Protein AF-A0A702LET3-F1 (afdb_monomer_lite)

Foldseek 3Di:
DVVVVVVVVVVVVVVVVVVVVVVVVVVVVVVVVPPPPLLPDKDKDWDWDADVVFRKIKTWMWIDRSNQQKIWTWIWIATPVRDTDIDTKIWHWDPWDAPDVVRIDTDTPDMDD

Organism: Salmonella enterica I (NCBI:txid59201)

Sequence (113 aa):
MHFHKRTLLSVATLGMLAVSVVLMVVWVRNSNHSSINTNEFLCTTRTVTTIQPKDIHADGSLVLDFKMKRITLQYEIKTKDNGVKILYRDVYMKNLHRTAPGVYTFEVSQVKV

pLDDT: mean 84.31, std 11.97, range [49.72, 96.69]

Secondary structure (DSSP, 8-state):
-HH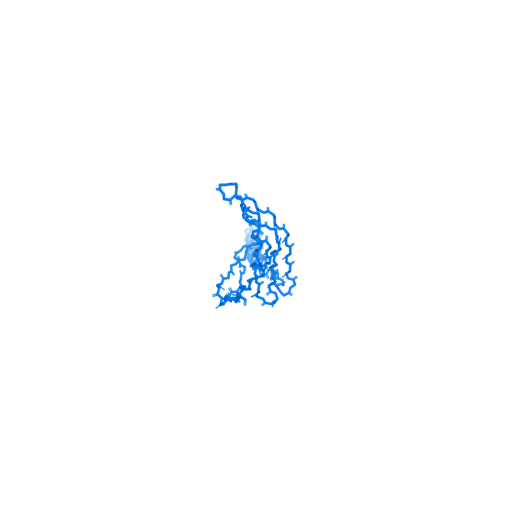HHHHHHHHHHHHHHHHHHHHHHHHHHHHHT----GGG-EEEEEEEEEEGGGTEEEEEEEEEETTTTEEEEEEEEE-TTS-EEEEEEEEEEEEEEEEETTEEEEEEEEEE-

Structure (mmCIF, N/CA/C/O backbone):
data_AF-A0A702LET3-F1
#
_entry.id   AF-A0A702LET3-F1
#
loop_
_atom_site.group_PDB
_atom_site.id
_atom_site.type_symbol
_atom_site.label_atom_id
_atom_site.label_alt_id
_atom_site.label_comp_id
_atom_site.label_asym_id
_atom_site.label_entity_id
_atom_site.label_seq_id
_atom_site.pdbx_PDB_ins_code
_atom_site.Cartn_x
_atom_site.Cartn_y
_atom_site.Cartn_z
_atom_site.occupancy
_atom_site.B_iso_or_equiv
_atom_site.auth_seq_id
_atom_site.auth_comp_id
_atom_site.auth_asym_id
_atom_site.auth_atom_id
_atom_site.pdbx_PDB_model_num
ATOM 1 N N . MET A 1 1 ? 48.184 21.094 -47.552 1.00 49.72 1 MET A N 1
ATOM 2 C CA . MET A 1 1 ? 48.208 20.214 -46.353 1.00 49.72 1 MET A CA 1
ATOM 3 C C . MET A 1 1 ? 47.491 20.765 -45.106 1.00 49.72 1 MET A C 1
ATOM 5 O O . MET A 1 1 ? 47.232 19.979 -44.204 1.00 49.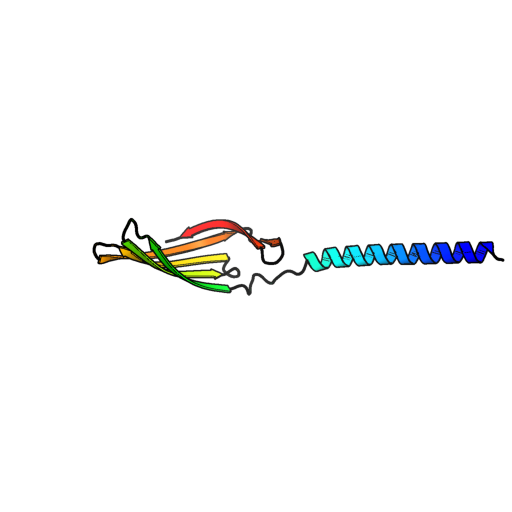72 1 MET A O 1
ATOM 9 N N . HIS A 1 2 ? 47.128 22.056 -45.020 1.00 50.75 2 HIS A N 1
ATOM 10 C CA . HIS A 1 2 ? 46.492 22.629 -43.813 1.00 50.75 2 HIS A CA 1
ATOM 11 C C . HIS A 1 2 ? 44.956 22.469 -43.766 1.00 50.75 2 HIS A C 1
ATOM 13 O O . HIS A 1 2 ? 44.382 22.280 -42.694 1.00 50.75 2 HIS A O 1
ATOM 19 N N . PHE A 1 3 ? 44.295 22.494 -44.930 1.00 56.69 3 PHE A N 1
ATOM 20 C CA . PHE A 1 3 ? 42.844 22.301 -45.051 1.00 56.69 3 PHE A CA 1
ATOM 21 C C . PHE A 1 3 ? 42.420 20.865 -44.739 1.00 56.69 3 PHE A C 1
ATOM 23 O O . PHE A 1 3 ? 41.522 20.661 -43.936 1.00 56.69 3 PHE A O 1
ATOM 30 N N . HIS A 1 4 ? 43.139 19.873 -45.269 1.00 59.31 4 HIS A N 1
ATOM 31 C CA . HIS A 1 4 ? 42.839 18.456 -45.036 1.00 59.31 4 HIS A CA 1
ATOM 32 C C . HIS A 1 4 ? 42.917 18.069 -43.548 1.00 59.31 4 HIS A C 1
ATOM 34 O O . HIS A 1 4 ? 42.055 17.349 -43.056 1.00 59.31 4 HIS A O 1
ATOM 40 N N . LYS A 1 5 ? 43.886 18.625 -42.799 1.00 59.47 5 LYS A N 1
ATOM 41 C CA . LYS A 1 5 ? 43.980 18.445 -41.340 1.00 59.47 5 LYS A CA 1
ATOM 42 C C . LYS A 1 5 ? 42.796 19.063 -40.585 1.00 59.47 5 LYS A C 1
ATOM 44 O O . LYS A 1 5 ? 42.328 18.461 -39.627 1.00 59.47 5 LYS A O 1
ATOM 49 N N . ARG A 1 6 ? 42.291 20.230 -41.011 1.00 63.84 6 ARG A N 1
ATOM 50 C CA . ARG A 1 6 ? 41.106 20.866 -40.400 1.00 63.84 6 ARG A CA 1
ATOM 51 C C . ARG A 1 6 ? 39.825 20.088 -40.690 1.00 63.84 6 ARG A C 1
ATOM 53 O O . ARG A 1 6 ? 39.025 19.898 -39.783 1.00 63.84 6 ARG A O 1
ATOM 60 N N . THR A 1 7 ? 39.656 19.599 -41.917 1.00 71.50 7 THR A N 1
ATOM 61 C CA . THR A 1 7 ? 38.495 18.783 -42.295 1.00 71.50 7 THR A CA 1
ATOM 62 C C . THR A 1 7 ? 38.487 17.454 -41.541 1.00 71.50 7 THR A C 1
ATOM 64 O O . THR A 1 7 ? 37.457 17.078 -40.994 1.00 71.50 7 THR A O 1
ATOM 67 N N . LEU A 1 8 ? 39.642 16.788 -41.421 1.00 7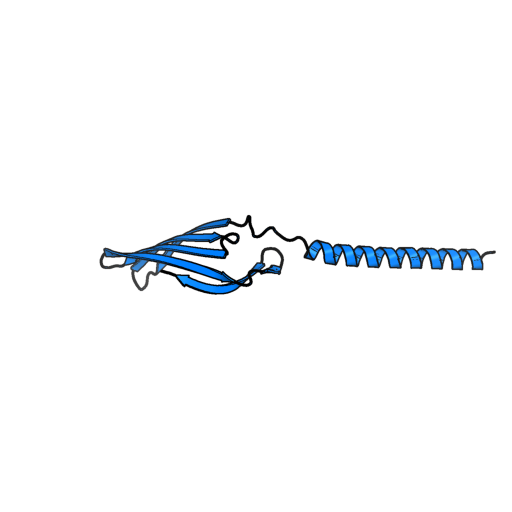4.12 8 LEU A N 1
ATOM 68 C CA . LEU A 1 8 ? 39.770 15.541 -40.661 1.00 74.12 8 LEU A CA 1
ATOM 69 C C . LEU A 1 8 ? 39.448 15.743 -39.171 1.00 74.12 8 LEU A C 1
ATOM 71 O O . LEU A 1 8 ? 38.698 14.964 -38.589 1.00 74.12 8 LEU A O 1
ATOM 75 N N . LEU A 1 9 ? 39.971 16.818 -38.571 1.00 79.31 9 LEU A N 1
ATOM 76 C CA . LEU A 1 9 ? 39.699 17.153 -37.174 1.00 79.31 9 LEU A CA 1
ATOM 77 C C . LEU A 1 9 ? 38.210 17.455 -36.956 1.00 79.31 9 LEU A C 1
ATOM 79 O O . LEU A 1 9 ? 37.634 16.988 -35.983 1.00 79.31 9 LEU A O 1
ATOM 83 N N . SER A 1 10 ? 37.580 18.174 -37.889 1.00 79.94 10 SER A N 1
ATOM 84 C CA . SER A 1 10 ? 36.151 18.497 -37.830 1.00 79.94 10 SER A CA 1
ATOM 85 C C . SER A 1 10 ? 35.256 17.261 -37.944 1.00 79.94 10 SER A C 1
ATOM 87 O O . SER A 1 10 ? 34.225 17.186 -37.284 1.00 79.94 10 SER A O 1
ATOM 89 N N . VAL A 1 11 ? 35.624 16.288 -38.781 1.00 83.25 11 VAL A N 1
ATOM 90 C CA . VAL A 1 11 ? 34.872 15.031 -38.911 1.00 83.25 11 VAL A CA 1
ATOM 91 C C . VAL A 1 11 ? 35.035 14.179 -37.652 1.00 83.25 11 VAL A C 1
ATOM 93 O O . VAL A 1 11 ? 34.056 13.628 -37.154 1.00 83.25 11 VAL A O 1
ATOM 96 N N . ALA A 1 12 ? 36.244 14.122 -37.088 1.00 82.19 12 ALA A N 1
ATOM 97 C CA . ALA A 1 12 ? 36.500 13.401 -35.845 1.00 82.19 12 ALA A CA 1
ATOM 98 C C . ALA A 1 12 ? 35.729 14.000 -34.653 1.00 82.19 12 ALA A C 1
ATOM 100 O O . ALA A 1 12 ? 35.150 13.257 -33.860 1.00 82.19 12 ALA A O 1
ATOM 101 N N . THR A 1 13 ? 35.666 15.331 -34.537 1.00 84.62 13 THR A N 1
ATOM 102 C CA . THR A 1 13 ? 34.912 15.995 -33.461 1.00 84.62 13 THR A CA 1
ATOM 103 C C . THR A 1 13 ? 33.405 15.799 -33.606 1.00 84.62 13 THR A C 1
ATOM 105 O O . THR A 1 13 ? 32.738 15.519 -32.611 1.00 84.62 13 THR A O 1
ATOM 108 N N . LEU A 1 14 ? 32.868 15.865 -34.830 1.00 86.81 14 LEU A N 1
ATOM 109 C CA . LEU A 1 14 ? 31.462 15.551 -35.109 1.00 86.81 14 LEU A CA 1
ATOM 110 C C . LEU A 1 14 ? 31.123 14.095 -34.764 1.00 86.81 14 LEU A C 1
ATOM 112 O O . LEU A 1 14 ? 30.084 13.836 -34.159 1.00 86.81 14 LEU A O 1
ATOM 116 N N . GLY A 1 15 ? 32.020 13.157 -35.081 1.00 89.31 15 GLY A N 1
ATOM 117 C CA . GLY A 1 15 ? 31.872 11.751 -34.708 1.00 89.31 15 GLY A CA 1
ATOM 118 C C . GLY A 1 15 ? 31.813 11.549 -33.192 1.00 89.31 15 GLY A C 1
ATOM 119 O O . GLY A 1 15 ? 30.909 10.880 -32.694 1.00 89.31 15 GLY A O 1
ATOM 120 N N . MET A 1 16 ? 32.722 12.178 -32.440 1.00 89.88 16 MET A N 1
ATOM 121 C CA . MET A 1 16 ? 32.718 12.089 -30.974 1.00 89.88 16 MET A CA 1
ATOM 122 C C . MET A 1 16 ? 31.467 12.715 -30.345 1.00 89.88 16 MET A C 1
ATOM 124 O O . MET A 1 16 ? 30.904 12.141 -29.413 1.00 89.88 16 MET A O 1
ATOM 128 N N . LEU A 1 17 ? 30.993 13.847 -30.875 1.00 89.56 17 LEU A N 1
ATOM 129 C CA . LEU A 1 17 ? 29.745 14.473 -30.428 1.00 89.56 17 LEU A CA 1
ATOM 130 C C . LEU A 1 17 ? 28.537 13.562 -30.667 1.00 89.56 17 LEU A C 1
ATOM 132 O O . LEU A 1 17 ? 27.719 13.388 -29.767 1.00 89.56 17 LEU A O 1
ATOM 136 N N . ALA A 1 18 ? 28.446 12.931 -31.839 1.00 90.00 18 ALA A N 1
ATOM 137 C CA . ALA A 1 18 ? 27.356 12.008 -32.141 1.00 90.00 18 ALA A CA 1
ATOM 138 C C . ALA A 1 18 ? 27.337 10.811 -31.174 1.00 90.00 18 ALA A C 1
ATOM 140 O O . ALA A 1 18 ? 26.288 10.477 -30.622 1.00 90.00 18 ALA A O 1
ATOM 141 N N . VAL A 1 19 ? 28.498 10.207 -30.902 1.00 91.06 19 VAL A N 1
ATOM 142 C CA . VAL A 1 19 ? 28.618 9.090 -29.948 1.00 91.06 19 VAL A CA 1
ATOM 143 C C . VAL A 1 19 ? 28.255 9.528 -28.526 1.00 91.06 19 VAL A C 1
ATOM 145 O O . VAL A 1 19 ? 27.525 8.821 -27.835 1.00 91.06 19 VAL A O 1
ATOM 148 N N . SER A 1 20 ? 28.702 10.712 -28.102 1.00 89.75 20 SER A N 1
ATOM 149 C CA . SER A 1 20 ? 28.356 11.304 -26.804 1.00 89.75 20 SER A CA 1
ATOM 150 C C . SER A 1 20 ? 26.843 11.463 -26.625 1.00 89.75 20 SER A C 1
ATOM 152 O O . SER A 1 20 ? 26.307 11.060 -25.591 1.00 89.75 20 SER A O 1
ATOM 154 N N . VAL A 1 21 ? 26.145 11.992 -27.633 1.00 90.38 21 VAL A N 1
ATOM 155 C CA . VAL A 1 21 ? 24.687 12.175 -27.587 1.00 90.38 21 VAL A CA 1
ATOM 156 C C . VAL A 1 21 ? 23.973 10.828 -27.502 1.00 90.38 21 VAL A C 1
ATOM 158 O O . VAL A 1 21 ? 23.071 10.666 -26.681 1.00 90.38 21 VAL A O 1
ATOM 161 N N . VAL A 1 22 ? 24.397 9.836 -28.290 1.00 89.81 22 VAL A N 1
ATOM 162 C CA . VAL A 1 22 ? 23.816 8.484 -28.244 1.00 89.81 22 VAL A CA 1
ATOM 163 C C . VAL A 1 22 ? 24.003 7.854 -26.864 1.00 89.81 22 VAL A C 1
ATOM 165 O O . VAL A 1 22 ? 23.040 7.340 -26.296 1.00 89.81 22 VAL A O 1
ATOM 168 N N . LEU A 1 23 ? 25.204 7.942 -26.285 1.00 88.25 23 LEU A N 1
ATOM 169 C CA . LEU A 1 23 ? 25.476 7.437 -24.938 1.00 88.25 23 LEU A CA 1
ATOM 170 C C . LEU A 1 23 ? 24.624 8.146 -23.880 1.00 88.25 23 LEU A C 1
ATOM 172 O O . LEU A 1 23 ? 24.086 7.483 -22.995 1.00 88.25 23 LEU A O 1
ATOM 176 N N . MET A 1 24 ? 24.436 9.464 -23.996 1.00 87.75 24 MET A N 1
ATOM 177 C CA . MET A 1 24 ? 23.578 10.221 -23.085 1.00 87.75 24 MET A CA 1
ATOM 178 C C . MET A 1 24 ? 22.115 9.763 -23.181 1.00 87.75 24 MET A C 1
ATOM 180 O O . MET A 1 24 ? 21.477 9.528 -22.156 1.00 87.75 24 MET A O 1
ATOM 184 N N . VAL A 1 25 ? 21.589 9.564 -24.394 1.00 83.75 25 VAL A N 1
ATOM 185 C CA . VAL A 1 25 ? 20.216 9.074 -24.614 1.00 83.75 25 VAL A CA 1
ATOM 186 C C . VAL A 1 25 ? 20.034 7.660 -24.062 1.00 83.75 25 VAL A C 1
ATOM 188 O O . VAL A 1 25 ? 19.031 7.387 -23.400 1.00 83.75 25 VAL A O 1
ATOM 191 N N . VAL A 1 26 ? 20.995 6.762 -24.298 1.00 83.25 26 VAL A N 1
ATOM 192 C CA . VAL A 1 26 ? 20.970 5.396 -23.752 1.00 83.25 26 VAL A CA 1
ATOM 193 C C . VAL A 1 26 ? 21.001 5.431 -22.227 1.00 83.25 26 VAL A C 1
ATOM 195 O O . VAL A 1 26 ? 20.207 4.743 -21.589 1.00 83.25 26 VAL A O 1
ATOM 198 N N . TRP A 1 27 ? 21.851 6.269 -21.635 1.00 80.00 27 TRP A N 1
ATOM 199 C CA . TRP A 1 27 ? 21.949 6.400 -20.185 1.00 80.00 27 TRP A CA 1
ATOM 200 C C . TRP A 1 27 ? 20.664 6.959 -19.560 1.00 80.00 27 TRP A C 1
ATOM 202 O O . TRP A 1 27 ? 20.174 6.395 -18.585 1.00 80.00 27 TRP A O 1
ATOM 212 N N . VAL A 1 28 ? 20.058 7.993 -20.157 1.00 77.31 28 VAL A N 1
ATOM 213 C CA . VAL A 1 28 ? 18.768 8.561 -19.717 1.00 77.31 28 VAL A CA 1
ATOM 214 C C . VAL A 1 28 ? 17.627 7.549 -19.851 1.00 77.31 28 VAL A C 1
ATOM 216 O O . VAL A 1 28 ? 16.748 7.482 -18.992 1.00 77.31 28 VAL A O 1
ATOM 219 N N . ARG A 1 29 ? 17.613 6.733 -20.909 1.00 69.81 29 ARG A N 1
ATOM 220 C CA . ARG A 1 29 ? 16.617 5.659 -21.045 1.00 69.81 29 ARG A CA 1
ATOM 221 C C . ARG A 1 29 ? 16.826 4.563 -20.005 1.00 69.81 29 ARG A C 1
ATOM 223 O O . ARG A 1 29 ? 15.854 4.129 -19.397 1.00 69.81 29 ARG A O 1
ATOM 230 N N . ASN A 1 30 ? 18.070 4.155 -19.771 1.00 65.88 30 ASN A N 1
ATOM 231 C CA . ASN A 1 30 ? 18.390 3.072 -18.848 1.00 65.88 30 ASN A CA 1
ATOM 232 C C . ASN A 1 30 ? 18.177 3.469 -17.377 1.00 65.88 30 ASN A C 1
ATOM 234 O O . ASN A 1 30 ? 17.662 2.675 -16.599 1.00 65.88 30 ASN A O 1
ATOM 238 N N . SER A 1 31 ? 18.486 4.712 -16.992 1.00 61.81 31 SER A N 1
ATOM 239 C CA . SER A 1 31 ? 18.248 5.212 -15.628 1.00 61.81 31 SER A CA 1
ATOM 240 C C . SER A 1 31 ? 16.757 5.297 -15.284 1.00 61.81 31 SER A C 1
ATOM 242 O O . SER A 1 31 ? 16.351 4.977 -14.164 1.00 61.81 31 SER A O 1
ATOM 244 N N . ASN A 1 32 ? 15.916 5.631 -16.266 1.00 57.75 32 ASN A N 1
ATOM 245 C CA . ASN A 1 32 ? 14.459 5.558 -16.137 1.00 57.75 32 ASN A CA 1
ATOM 246 C C . ASN A 1 32 ? 13.932 4.113 -16.082 1.00 57.75 32 ASN A C 1
ATOM 248 O O . ASN A 1 32 ? 12.808 3.888 -15.637 1.00 57.75 32 ASN A O 1
ATOM 252 N N . HIS A 1 33 ? 14.742 3.138 -16.499 1.00 53.53 33 HIS A N 1
ATOM 253 C CA . HIS A 1 33 ? 14.441 1.709 -16.486 1.00 53.53 33 HIS A CA 1
ATOM 254 C C . HIS A 1 33 ? 15.071 0.945 -15.322 1.00 53.53 33 HIS A C 1
ATOM 256 O O . HIS A 1 33 ? 15.019 -0.282 -15.324 1.00 53.53 33 HIS A O 1
ATOM 262 N N . SER A 1 34 ? 15.593 1.628 -14.293 1.00 53.44 34 SER A N 1
ATOM 263 C CA . SER A 1 34 ? 15.844 0.989 -12.997 1.00 53.44 34 SER A CA 1
ATOM 264 C C . SER A 1 34 ? 14.510 0.514 -12.422 1.00 53.44 34 SER A C 1
ATOM 266 O O . SER A 1 34 ? 13.846 1.227 -11.659 1.00 53.44 34 SER A O 1
ATOM 268 N N . SER A 1 35 ? 14.094 -0.676 -12.850 1.00 55.28 35 SER A N 1
ATOM 269 C CA . SER A 1 35 ? 12.949 -1.416 -12.360 1.00 55.28 35 SER A CA 1
ATOM 270 C C . SER A 1 35 ? 13.224 -1.701 -10.894 1.00 55.28 35 SER A C 1
ATOM 272 O O . SER A 1 35 ? 13.982 -2.608 -10.554 1.00 55.28 35 SER A O 1
ATOM 274 N N . ILE A 1 36 ? 12.660 -0.881 -10.010 1.00 57.31 36 ILE A N 1
ATOM 275 C CA . ILE A 1 36 ? 12.609 -1.250 -8.601 1.00 57.31 36 ILE A CA 1
ATOM 276 C C . ILE A 1 36 ? 11.775 -2.523 -8.561 1.00 57.31 36 ILE A C 1
ATOM 278 O O . ILE A 1 36 ? 10.650 -2.534 -9.066 1.00 57.31 36 ILE A O 1
ATOM 282 N N . ASN A 1 37 ? 12.358 -3.595 -8.029 1.00 64.38 37 ASN A N 1
ATOM 283 C CA . ASN A 1 37 ? 11.681 -4.870 -7.885 1.00 64.38 37 ASN A CA 1
ATOM 284 C C . ASN A 1 37 ? 10.512 -4.689 -6.908 1.00 64.38 37 ASN A C 1
ATOM 286 O O . ASN A 1 37 ? 10.674 -4.750 -5.692 1.00 64.38 37 ASN A O 1
ATOM 290 N N . THR A 1 38 ? 9.319 -4.427 -7.436 1.00 65.50 38 THR A N 1
ATOM 291 C CA . THR A 1 38 ? 8.107 -4.247 -6.630 1.00 65.50 38 THR A CA 1
ATOM 292 C C . THR A 1 38 ? 7.734 -5.519 -5.867 1.00 65.50 38 THR A C 1
ATOM 294 O O . THR A 1 38 ? 6.995 -5.430 -4.893 1.00 65.50 38 THR A O 1
ATOM 297 N N . ASN A 1 39 ? 8.286 -6.685 -6.232 1.00 69.81 39 ASN A N 1
ATOM 298 C CA . ASN A 1 39 ? 8.073 -7.944 -5.512 1.00 69.81 39 ASN A CA 1
ATOM 299 C C . ASN A 1 39 ? 8.759 -8.005 -4.138 1.00 69.81 39 ASN A C 1
ATOM 301 O O . ASN A 1 39 ? 8.543 -8.970 -3.406 1.00 69.81 39 ASN A O 1
ATOM 305 N N . GLU A 1 40 ? 9.576 -7.014 -3.785 1.00 74.31 40 GLU A N 1
ATOM 306 C CA . GLU A 1 40 ? 10.259 -6.940 -2.486 1.00 74.31 40 GLU A CA 1
ATOM 307 C C . GLU A 1 40 ? 9.760 -5.775 -1.622 1.00 74.31 40 GLU A C 1
ATOM 309 O O . GLU A 1 40 ? 10.172 -5.634 -0.473 1.00 74.31 40 GLU A O 1
ATOM 314 N N . PHE A 1 41 ? 8.856 -4.937 -2.143 1.00 84.06 41 PHE A N 1
ATOM 315 C CA . PHE A 1 41 ? 8.375 -3.777 -1.402 1.00 84.06 41 PHE A CA 1
ATOM 316 C C . PHE A 1 41 ? 7.276 -4.168 -0.405 1.00 84.06 41 PHE A C 1
ATOM 318 O O . PHE A 1 41 ? 6.147 -4.493 -0.789 1.00 84.06 41 PHE A O 1
ATOM 325 N N . LEU A 1 42 ? 7.624 -4.075 0.879 1.00 89.25 42 LEU A N 1
ATOM 326 C CA . LEU A 1 42 ? 6.726 -4.197 2.021 1.00 89.25 42 LEU A CA 1
ATOM 327 C C . LEU A 1 42 ? 6.921 -2.985 2.936 1.00 89.25 42 LEU A C 1
ATOM 329 O O . LEU A 1 42 ? 8.029 -2.714 3.397 1.00 89.25 42 LEU A O 1
ATOM 333 N N . CYS A 1 43 ? 5.841 -2.268 3.220 1.00 89.12 43 CYS A N 1
ATOM 334 C CA . CYS A 1 43 ? 5.839 -1.153 4.157 1.00 89.12 43 CYS A CA 1
ATOM 335 C C . CYS A 1 43 ? 4.761 -1.384 5.212 1.00 89.12 43 CYS A C 1
ATOM 337 O O . CYS A 1 43 ? 3.596 -1.583 4.884 1.00 89.12 43 CYS A O 1
ATOM 339 N N . THR A 1 44 ? 5.147 -1.342 6.483 1.00 91.44 44 THR A N 1
ATOM 340 C CA . THR A 1 44 ? 4.234 -1.455 7.622 1.00 91.44 44 THR A CA 1
ATOM 341 C C . THR A 1 44 ? 4.346 -0.192 8.456 1.00 91.44 44 THR A C 1
ATOM 343 O O . THR A 1 44 ? 5.447 0.176 8.865 1.00 91.44 44 THR A O 1
ATOM 346 N N . THR A 1 45 ? 3.227 0.458 8.742 1.00 92.00 45 THR A N 1
ATOM 347 C CA . THR A 1 45 ? 3.194 1.620 9.630 1.00 92.00 45 THR A CA 1
ATOM 348 C C . THR A 1 45 ? 2.103 1.456 10.669 1.00 92.00 45 THR A C 1
ATOM 350 O O . THR A 1 45 ? 1.013 0.971 10.367 1.00 92.00 45 THR A O 1
ATOM 353 N N . ARG A 1 46 ? 2.400 1.863 11.902 1.00 93.69 46 ARG A N 1
ATOM 354 C CA . ARG A 1 46 ? 1.402 1.996 12.957 1.00 93.69 46 ARG A CA 1
ATOM 355 C C . ARG A 1 46 ? 0.928 3.438 12.978 1.00 93.69 46 ARG A C 1
ATOM 357 O O . ARG A 1 46 ? 1.738 4.361 12.975 1.00 93.69 46 ARG A O 1
ATOM 364 N N . THR A 1 47 ? -0.376 3.634 13.038 1.00 90.62 47 THR A N 1
ATOM 365 C CA . THR A 1 47 ? -0.980 4.963 13.073 1.00 90.62 47 THR A CA 1
ATOM 366 C C . THR A 1 47 ? -1.971 5.042 14.216 1.00 90.62 47 THR A C 1
ATOM 368 O O . THR A 1 47 ? -2.851 4.190 14.333 1.00 90.62 47 THR A O 1
ATOM 371 N N . VAL A 1 48 ? -1.852 6.105 15.002 1.00 90.62 48 VAL A N 1
ATOM 372 C CA . VAL A 1 48 ? -2.802 6.454 16.054 1.00 90.62 48 VAL A CA 1
ATOM 373 C C . VAL A 1 48 ? -3.439 7.778 15.664 1.00 90.62 48 VAL A C 1
ATOM 375 O O . VAL A 1 48 ? -2.741 8.759 15.421 1.00 90.62 48 VAL A O 1
ATOM 378 N N . THR A 1 49 ? -4.761 7.802 15.542 1.00 87.88 49 THR A N 1
ATOM 379 C CA . THR A 1 49 ? -5.531 8.979 15.132 1.00 87.88 49 THR A CA 1
ATOM 380 C C . THR A 1 49 ? -6.617 9.260 16.154 1.00 87.88 49 THR A C 1
ATOM 382 O O . THR A 1 49 ? -7.389 8.373 16.508 1.00 87.88 49 THR A O 1
ATOM 385 N N . THR A 1 50 ? -6.706 10.514 16.589 1.00 87.06 50 THR A N 1
ATOM 386 C CA . THR A 1 50 ? -7.741 10.979 17.515 1.00 87.06 50 THR A CA 1
ATOM 387 C C . THR A 1 50 ? -8.574 12.058 16.838 1.00 87.06 50 THR A C 1
ATOM 389 O O . THR A 1 50 ? -8.042 13.083 16.419 1.00 87.06 50 THR A O 1
ATOM 392 N N . ILE A 1 51 ? -9.886 11.848 16.751 1.00 86.31 51 ILE A N 1
ATOM 393 C CA . ILE A 1 51 ? -10.848 12.812 16.208 1.00 86.31 51 ILE A CA 1
ATOM 394 C C . ILE A 1 51 ? -11.616 13.415 17.387 1.00 86.31 51 ILE A C 1
ATOM 396 O O . ILE A 1 51 ? -12.636 12.876 17.818 1.00 86.31 51 ILE A O 1
ATOM 400 N N . GLN A 1 52 ? -11.112 14.540 17.906 1.00 80.62 52 GLN A N 1
ATOM 401 C CA . GLN A 1 52 ? -11.637 15.202 19.110 1.00 80.62 52 GLN A CA 1
ATOM 402 C C . GLN A 1 52 ? -13.131 15.564 19.050 1.00 80.62 52 GLN A C 1
ATOM 404 O O . GLN A 1 52 ? -13.820 15.307 20.029 1.00 80.62 52 GLN A O 1
ATOM 409 N N . PRO A 1 53 ? -13.703 16.072 17.935 1.00 81.31 53 PRO A N 1
ATOM 410 C CA . PRO A 1 53 ? -15.126 16.431 17.907 1.00 81.31 53 PRO A CA 1
ATOM 411 C C . PRO A 1 53 ? -16.089 15.262 18.169 1.00 81.31 53 PRO A C 1
ATOM 413 O O . PRO A 1 53 ? -17.271 15.490 18.409 1.00 81.31 53 PRO A O 1
ATOM 416 N N . LYS A 1 54 ? -15.613 14.014 18.065 1.00 80.38 54 LYS A N 1
ATOM 417 C CA . LYS A 1 54 ? -16.413 12.797 18.253 1.00 80.38 54 LYS A CA 1
ATOM 418 C C . LYS A 1 54 ? -15.826 11.836 19.294 1.00 80.38 54 LYS A C 1
ATOM 420 O O . LYS A 1 54 ? -16.341 10.728 19.412 1.00 80.38 54 LYS A O 1
ATOM 425 N N . ASP A 1 55 ? -14.758 12.226 19.997 1.00 83.88 55 ASP A N 1
ATOM 426 C CA . ASP A 1 55 ? -13.998 11.359 20.914 1.00 83.88 55 ASP A CA 1
ATOM 427 C C . ASP A 1 55 ? -13.705 9.970 20.302 1.00 83.88 55 ASP A C 1
ATOM 429 O O . ASP A 1 55 ? -13.904 8.927 20.928 1.00 83.88 55 ASP A O 1
ATOM 433 N N . ILE A 1 56 ? -13.301 9.949 19.024 1.00 86.31 56 ILE A N 1
ATOM 434 C CA . ILE A 1 56 ? -12.945 8.711 18.318 1.00 86.31 56 ILE A CA 1
ATOM 435 C C . ILE A 1 56 ? -11.434 8.544 18.376 1.00 86.31 56 ILE A C 1
ATOM 437 O O . ILE A 1 56 ? -10.701 9.386 17.856 1.00 86.31 56 ILE A O 1
ATOM 441 N N . HIS A 1 57 ? -10.977 7.430 18.936 1.00 90.62 57 HIS A N 1
ATOM 442 C CA . HIS A 1 57 ? -9.577 7.024 18.924 1.00 90.62 57 HIS A CA 1
ATOM 443 C C . HIS A 1 57 ? -9.419 5.790 18.045 1.00 90.62 57 HIS A C 1
ATOM 445 O O . HIS A 1 57 ? -9.998 4.751 18.336 1.00 90.62 57 HIS A O 1
ATOM 451 N N . ALA A 1 58 ? -8.641 5.901 16.976 1.00 90.44 58 ALA A N 1
ATOM 452 C CA . ALA A 1 58 ? -8.297 4.793 16.102 1.00 90.44 58 ALA A CA 1
ATOM 453 C C . ALA A 1 58 ? -6.809 4.471 16.266 1.00 90.44 58 ALA A C 1
ATOM 455 O O . ALA A 1 58 ? -5.965 5.316 15.973 1.00 90.44 58 ALA A O 1
ATOM 456 N N . ASP A 1 59 ? -6.484 3.266 16.720 1.00 93.62 59 ASP A N 1
ATOM 457 C CA . ASP A 1 59 ? -5.114 2.751 16.803 1.00 93.62 59 ASP A CA 1
ATOM 458 C C . ASP A 1 59 ? -5.018 1.506 15.939 1.00 93.62 59 ASP A C 1
ATOM 460 O O . ASP A 1 59 ? -5.834 0.592 16.048 1.00 93.62 59 ASP A O 1
ATOM 464 N N . GLY A 1 60 ? -4.059 1.487 15.030 1.00 93.38 60 GLY A N 1
ATOM 465 C CA . GLY A 1 60 ? -3.993 0.426 14.057 1.00 93.38 60 GLY A CA 1
ATOM 466 C C . GLY A 1 60 ? -2.726 0.414 13.247 1.00 93.38 60 GLY A C 1
ATOM 467 O O . GLY A 1 60 ? -1.812 1.216 13.435 1.00 93.38 60 GLY A O 1
ATOM 468 N N . SER A 1 61 ? -2.688 -0.535 12.329 1.00 93.75 61 SER A N 1
ATOM 469 C CA . SER A 1 61 ? -1.598 -0.735 11.397 1.00 93.75 61 SER A CA 1
ATOM 470 C C . SER A 1 61 ? -2.107 -0.707 9.966 1.00 93.75 61 SER A C 1
ATOM 472 O O . SER A 1 61 ? -3.197 -1.186 9.647 1.00 93.75 61 SER A O 1
ATOM 474 N N . LEU A 1 62 ? -1.271 -0.146 9.108 1.00 93.94 62 LEU A N 1
ATOM 475 C CA . LEU A 1 62 ? -1.446 -0.088 7.674 1.00 93.94 62 LEU A CA 1
ATOM 476 C C . LEU A 1 62 ? -0.248 -0.792 7.036 1.00 93.94 62 LEU A C 1
ATOM 478 O O . LEU A 1 62 ? 0.905 -0.476 7.335 1.00 93.94 62 LEU A O 1
ATOM 482 N N . VAL A 1 63 ? -0.528 -1.779 6.190 1.00 94.94 63 VAL A N 1
ATOM 483 C CA . VAL A 1 63 ? 0.480 -2.602 5.516 1.00 94.94 63 VAL A CA 1
ATOM 484 C C . VAL A 1 63 ? 0.310 -2.450 4.014 1.00 94.94 63 VAL A C 1
ATOM 486 O O . VAL A 1 63 ? -0.742 -2.787 3.484 1.00 94.94 63 VAL A O 1
ATOM 489 N N . LEU A 1 64 ? 1.334 -1.958 3.324 1.00 93.94 64 LEU A N 1
ATOM 490 C CA . LEU A 1 64 ? 1.433 -1.966 1.867 1.00 93.94 64 LEU A CA 1
ATOM 491 C C . LEU A 1 64 ? 2.342 -3.114 1.444 1.00 93.94 64 LEU A C 1
ATOM 493 O O . LEU A 1 64 ? 3.536 -3.095 1.731 1.00 93.94 64 LEU A O 1
ATOM 497 N N . ASP A 1 65 ? 1.782 -4.071 0.715 1.00 93.50 65 ASP A N 1
ATOM 498 C CA . ASP A 1 65 ? 2.488 -5.216 0.153 1.00 93.50 65 ASP A CA 1
ATOM 499 C C . ASP A 1 65 ? 2.326 -5.210 -1.372 1.00 93.50 65 ASP A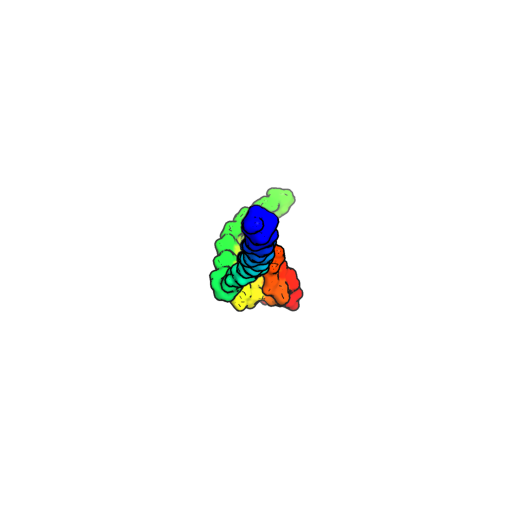 C 1
ATOM 501 O O . ASP A 1 65 ? 1.262 -5.521 -1.918 1.00 93.50 65 ASP A O 1
ATOM 505 N N . PHE A 1 66 ? 3.382 -4.828 -2.089 1.00 92.00 66 PHE A N 1
ATOM 506 C CA . PHE A 1 66 ? 3.345 -4.768 -3.553 1.00 92.00 66 PHE A CA 1
ATOM 507 C C . PHE A 1 66 ? 3.470 -6.145 -4.202 1.00 92.00 66 PHE A C 1
ATOM 509 O O . PHE A 1 66 ? 2.913 -6.349 -5.284 1.00 92.00 66 PHE A O 1
ATOM 516 N N . LYS A 1 67 ? 4.104 -7.108 -3.524 1.00 90.81 67 LYS A N 1
ATOM 517 C CA . LYS A 1 67 ? 4.200 -8.498 -3.979 1.00 90.81 67 LYS A CA 1
ATOM 518 C C . LYS A 1 67 ? 2.819 -9.142 -4.033 1.00 90.81 67 LYS A C 1
ATOM 520 O O . LYS A 1 67 ? 2.448 -9.738 -5.041 1.00 90.81 67 LYS A O 1
ATOM 525 N N . MET A 1 68 ? 2.035 -8.977 -2.970 1.00 92.06 68 MET A N 1
ATOM 526 C CA . MET A 1 68 ? 0.648 -9.444 -2.905 1.00 92.06 68 MET A CA 1
ATOM 527 C C . MET A 1 68 ? -0.342 -8.487 -3.581 1.00 92.06 68 MET A C 1
ATOM 529 O O . MET A 1 68 ? -1.530 -8.802 -3.657 1.00 92.06 68 MET A O 1
ATOM 533 N N . LYS A 1 69 ? 0.129 -7.329 -4.068 1.00 93.56 69 LYS A N 1
ATOM 534 C CA . LYS A 1 69 ? -0.697 -6.243 -4.610 1.00 93.56 69 LYS A CA 1
ATOM 535 C C . LYS A 1 69 ? -1.837 -5.890 -3.652 1.00 93.56 69 LYS A C 1
ATOM 537 O O . LYS A 1 69 ? -2.996 -5.837 -4.054 1.00 93.56 69 LYS A O 1
ATOM 542 N N . ARG A 1 70 ? -1.522 -5.697 -2.372 1.00 95.06 70 ARG A N 1
ATOM 543 C CA . ARG A 1 70 ? -2.507 -5.539 -1.301 1.00 95.06 70 ARG A CA 1
ATOM 544 C C . ARG A 1 70 ? -2.136 -4.424 -0.329 1.00 95.06 70 ARG A C 1
ATOM 546 O O . ARG A 1 70 ? -0.973 -4.258 0.020 1.00 95.06 70 ARG A O 1
ATOM 553 N N . ILE A 1 71 ? -3.146 -3.689 0.122 1.00 95.31 71 ILE A N 1
ATOM 554 C CA . ILE A 1 71 ? -3.076 -2.758 1.246 1.00 95.31 71 ILE A CA 1
ATOM 555 C C . ILE A 1 71 ? -3.986 -3.297 2.347 1.00 95.31 71 ILE A C 1
ATOM 557 O O . ILE A 1 71 ? -5.188 -3.427 2.124 1.00 95.31 71 ILE A O 1
ATOM 561 N N . THR A 1 72 ? -3.431 -3.603 3.513 1.00 95.56 72 THR A N 1
ATOM 562 C CA . THR A 1 72 ? -4.184 -4.081 4.678 1.00 95.56 72 THR A CA 1
ATOM 563 C C . THR A 1 72 ? -4.307 -2.964 5.704 1.00 95.56 72 THR A C 1
ATOM 565 O O . THR A 1 72 ? -3.323 -2.310 6.043 1.00 95.56 72 THR A O 1
ATOM 568 N N . LEU A 1 73 ? -5.520 -2.757 6.202 1.00 94.50 73 LEU A N 1
ATOM 569 C CA . LEU A 1 73 ? -5.872 -1.813 7.256 1.00 94.50 73 LEU A CA 1
ATOM 570 C C . LEU A 1 73 ? -6.426 -2.610 8.433 1.00 94.50 73 LEU A C 1
ATOM 572 O O . LEU A 1 73 ? -7.422 -3.315 8.280 1.00 94.50 73 LEU A O 1
ATOM 576 N N . GLN A 1 74 ? -5.812 -2.478 9.602 1.00 94.69 74 GLN A N 1
ATOM 577 C CA . GLN A 1 74 ? -6.290 -3.095 10.834 1.00 94.69 74 GLN A CA 1
ATOM 578 C C . GLN A 1 74 ? -6.299 -2.051 11.941 1.00 94.69 74 GLN A C 1
ATOM 580 O O . GLN A 1 74 ? -5.236 -1.647 12.396 1.00 94.69 74 GLN A O 1
ATOM 585 N N . TYR A 1 75 ? -7.480 -1.624 12.375 1.00 93.75 75 TYR A N 1
ATOM 586 C CA . TYR A 1 75 ? -7.646 -0.588 13.391 1.00 93.75 75 TYR A CA 1
ATOM 587 C C . TYR A 1 75 ? -8.620 -1.020 14.473 1.00 93.75 75 TYR A C 1
ATOM 589 O O . TYR A 1 75 ? -9.698 -1.536 14.192 1.00 93.75 75 TYR A O 1
ATOM 597 N N . GLU A 1 76 ? -8.267 -0.727 15.712 1.00 93.50 76 GLU A N 1
ATOM 598 C CA . GLU A 1 76 ? -9.183 -0.679 16.835 1.00 93.50 76 GLU A CA 1
ATOM 599 C C . GLU A 1 7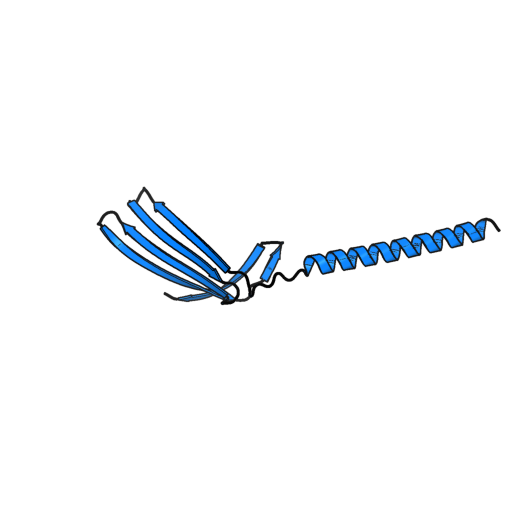6 ? -9.694 0.755 16.977 1.00 93.50 76 GLU A C 1
ATOM 601 O O . GLU A 1 76 ? -8.918 1.695 17.147 1.00 93.50 76 GLU A O 1
ATOM 606 N N . ILE A 1 77 ? -11.008 0.926 16.878 1.00 92.19 77 ILE A N 1
ATOM 607 C CA . ILE A 1 77 ? -11.696 2.208 16.978 1.00 92.19 77 ILE A CA 1
ATOM 608 C C . ILE A 1 77 ? -12.462 2.231 18.296 1.00 92.19 77 ILE A C 1
ATOM 610 O O . ILE A 1 77 ? -13.422 1.481 18.473 1.00 92.19 77 ILE A O 1
ATOM 614 N N . LYS A 1 78 ? -12.059 3.117 19.202 1.00 91.88 78 LYS A N 1
ATOM 615 C CA . LYS A 1 78 ? -12.737 3.404 20.466 1.00 91.88 78 LYS A CA 1
ATOM 616 C C . LYS A 1 78 ? -13.568 4.666 20.317 1.00 91.88 78 LYS A C 1
ATOM 618 O O . LYS A 1 78 ? -13.084 5.667 19.789 1.00 91.88 78 LYS A O 1
ATOM 623 N N . THR A 1 79 ? -14.806 4.618 20.784 1.00 87.94 79 THR A N 1
ATOM 624 C CA . THR A 1 79 ? -15.718 5.767 20.822 1.00 87.94 79 THR A CA 1
ATOM 625 C C . THR A 1 79 ? -16.051 6.148 22.260 1.00 87.94 79 THR A C 1
ATOM 627 O O . THR A 1 79 ? -15.908 5.323 23.161 1.00 87.94 79 THR A O 1
ATOM 630 N N . LYS A 1 80 ? -16.578 7.361 22.454 1.00 81.94 80 LYS A N 1
ATOM 631 C CA . LYS A 1 80 ? -16.999 7.916 23.753 1.00 81.94 80 LYS A CA 1
ATOM 632 C C . LYS A 1 80 ? -17.811 6.960 24.636 1.00 81.94 80 LYS A C 1
ATOM 634 O O . LYS A 1 80 ? -17.583 6.900 25.837 1.00 81.94 80 LYS A O 1
ATOM 639 N N . ASP A 1 81 ? -18.708 6.178 24.039 1.00 82.31 81 ASP A N 1
ATOM 640 C CA . ASP A 1 81 ? -19.602 5.260 24.762 1.00 82.31 81 ASP A CA 1
ATOM 641 C C . ASP A 1 81 ? -18.920 3.936 25.172 1.00 82.31 81 ASP A C 1
ATOM 643 O O . ASP A 1 81 ? -19.582 2.912 25.322 1.00 82.31 81 ASP A O 1
ATOM 647 N N . ASN A 1 82 ? -17.583 3.908 25.269 1.00 74.19 82 ASN A N 1
ATOM 648 C CA . ASN A 1 82 ? -16.753 2.702 25.420 1.00 74.19 82 ASN A CA 1
ATOM 649 C C . ASN A 1 82 ? -16.970 1.631 24.331 1.00 74.19 82 ASN A C 1
ATOM 651 O O . ASN A 1 82 ? -16.536 0.487 24.470 1.00 74.19 82 ASN A O 1
ATOM 655 N N . GLY A 1 83 ? -17.609 1.998 23.218 1.00 82.69 83 GLY A N 1
ATOM 656 C CA . GLY A 1 83 ? -17.753 1.135 22.054 1.00 82.69 83 GLY A CA 1
ATOM 657 C C . GLY A 1 83 ? -16.393 0.868 21.413 1.00 82.69 83 GLY A C 1
ATOM 658 O O . GLY A 1 83 ? -15.738 1.797 20.941 1.00 82.69 83 GLY A O 1
ATOM 659 N N . VAL A 1 84 ? -15.986 -0.401 21.376 1.00 87.12 84 VAL A N 1
ATOM 660 C CA . VAL A 1 84 ? -14.811 -0.859 20.626 1.00 87.12 84 VAL A CA 1
ATOM 661 C C . VAL A 1 84 ? -15.286 -1.492 19.325 1.00 87.12 84 VAL A C 1
ATOM 663 O O . VAL A 1 84 ? -16.100 -2.415 19.329 1.00 87.12 84 VAL A O 1
ATOM 666 N N . LYS A 1 85 ? -14.782 -0.995 18.196 1.00 90.62 85 LYS A N 1
ATOM 667 C CA . LYS A 1 85 ? -15.014 -1.566 16.867 1.00 90.62 85 LYS A CA 1
ATOM 668 C C . LYS A 1 85 ? -13.684 -1.910 16.228 1.00 90.62 85 LYS A C 1
ATOM 670 O O . LYS A 1 85 ? -12.787 -1.077 16.193 1.00 90.62 85 LYS A O 1
ATOM 675 N N . ILE A 1 86 ? -13.580 -3.111 15.674 1.00 90.88 86 ILE A N 1
ATOM 676 C CA . ILE A 1 86 ? -12.421 -3.501 14.875 1.00 90.88 86 ILE A CA 1
ATOM 677 C C . ILE A 1 86 ? -12.742 -3.238 13.408 1.00 90.88 86 ILE A C 1
ATOM 679 O O . ILE A 1 86 ? -13.723 -3.750 12.872 1.00 90.88 86 ILE A O 1
ATOM 683 N N . LEU A 1 87 ? -11.918 -2.421 12.765 1.00 90.56 87 LEU A N 1
ATOM 684 C CA . LEU A 1 87 ? -11.906 -2.244 11.326 1.00 90.56 87 LEU A CA 1
ATOM 685 C C . LEU A 1 87 ? -10.793 -3.121 10.762 1.00 90.56 87 LEU A C 1
ATOM 687 O O . LEU A 1 87 ? -9.616 -2.849 10.985 1.00 90.56 87 LEU A O 1
ATOM 691 N N . TYR A 1 88 ? -11.177 -4.135 9.999 1.00 93.81 88 TYR A N 1
ATOM 692 C CA . TYR A 1 88 ? -10.269 -4.863 9.127 1.00 93.81 88 TYR A CA 1
ATOM 693 C C . TYR A 1 88 ? -10.681 -4.617 7.679 1.00 93.81 88 TYR A C 1
ATOM 695 O O . TYR A 1 88 ? -11.873 -4.624 7.352 1.00 93.81 88 TYR A O 1
ATOM 703 N N . ARG A 1 89 ? -9.712 -4.306 6.819 1.00 95.06 89 ARG A N 1
ATOM 704 C CA . ARG A 1 89 ? -9.973 -4.090 5.398 1.00 95.06 89 ARG A CA 1
ATOM 705 C C . ARG A 1 89 ? -8.750 -4.390 4.556 1.00 95.06 89 ARG A C 1
ATOM 707 O O . ARG A 1 89 ? -7.684 -3.830 4.790 1.00 95.06 89 ARG A O 1
ATOM 714 N N . ASP A 1 90 ? -8.959 -5.184 3.517 1.00 96.12 90 ASP A N 1
ATOM 715 C CA . ASP A 1 90 ? -7.964 -5.466 2.492 1.00 96.12 90 ASP A CA 1
ATOM 716 C C . ASP A 1 90 ? -8.367 -4.786 1.180 1.00 96.12 90 ASP A C 1
ATOM 718 O O . ASP A 1 90 ? -9.466 -4.987 0.662 1.00 96.12 90 ASP A O 1
ATOM 722 N N . VAL A 1 91 ? -7.468 -3.986 0.614 1.00 96.62 91 VAL A N 1
ATOM 723 C CA . VAL A 1 91 ? -7.620 -3.349 -0.698 1.00 96.62 91 VAL A CA 1
ATOM 724 C C . VAL A 1 91 ? -6.623 -3.978 -1.659 1.00 96.62 91 VAL A C 1
ATOM 726 O O . VAL A 1 91 ? -5.416 -3.885 -1.463 1.00 96.62 91 VAL A O 1
ATOM 729 N N . TYR A 1 92 ? -7.119 -4.610 -2.714 1.00 96.69 92 TYR A N 1
ATOM 730 C CA . TYR A 1 92 ? -6.294 -5.226 -3.745 1.00 96.69 92 TYR A CA 1
ATOM 731 C C . TYR A 1 92 ? -6.035 -4.250 -4.887 1.00 96.69 92 TYR A C 1
ATOM 733 O O . TYR A 1 92 ? -6.937 -3.548 -5.346 1.00 96.69 92 TYR A O 1
ATOM 741 N N . MET A 1 93 ? -4.804 -4.254 -5.375 1.00 95.56 93 MET A N 1
ATOM 742 C CA . MET A 1 93 ? -4.285 -3.385 -6.419 1.00 95.56 93 MET A CA 1
ATOM 743 C C . MET A 1 93 ? -4.210 -4.140 -7.750 1.00 95.56 93 MET A C 1
ATOM 745 O O . MET A 1 93 ? -3.836 -5.313 -7.811 1.00 95.56 93 MET A O 1
ATOM 749 N N . LYS A 1 94 ? -4.512 -3.449 -8.845 1.00 94.25 94 LYS A N 1
ATOM 750 C CA . LYS A 1 94 ? -4.206 -3.872 -10.218 1.00 94.25 94 LYS A CA 1
ATOM 751 C C . LYS A 1 94 ? -3.459 -2.750 -10.931 1.00 94.25 94 LYS A C 1
ATOM 753 O O . LYS A 1 94 ? -3.467 -1.610 -10.476 1.00 94.25 94 LYS A O 1
ATOM 758 N N . ASN A 1 95 ? -2.785 -3.088 -12.028 1.00 92.38 95 ASN A N 1
ATOM 759 C CA . ASN A 1 95 ? -2.017 -2.130 -12.829 1.00 92.38 95 ASN A CA 1
ATOM 760 C C . ASN A 1 95 ? -1.022 -1.298 -11.995 1.00 92.38 95 ASN A C 1
ATOM 762 O O . ASN A 1 95 ? -0.835 -0.115 -12.256 1.00 92.38 95 ASN A O 1
ATOM 766 N N . LEU A 1 96 ? -0.392 -1.903 -10.979 1.00 90.00 96 LEU A N 1
ATOM 767 C CA . LEU A 1 96 ? 0.629 -1.241 -10.165 1.00 90.00 96 LEU A CA 1
ATOM 768 C C . LEU A 1 96 ? 1.855 -0.927 -11.030 1.00 90.00 96 LEU A C 1
ATOM 770 O O . LEU A 1 96 ? 2.507 -1.842 -11.534 1.00 90.00 96 LEU A O 1
ATOM 774 N N . HIS A 1 97 ? 2.177 0.354 -11.173 1.00 87.00 97 HIS A N 1
ATOM 775 C CA . HIS A 1 97 ? 3.340 0.812 -11.921 1.00 87.00 97 HIS A CA 1
ATOM 776 C C . HIS A 1 97 ? 3.950 2.067 -11.300 1.00 87.00 97 HIS A C 1
ATOM 778 O O . HIS A 1 97 ? 3.325 2.788 -10.523 1.00 87.00 97 HIS A O 1
ATOM 784 N N . ARG A 1 98 ? 5.216 2.312 -11.631 1.00 84.75 98 ARG A N 1
ATOM 785 C CA . ARG A 1 98 ? 5.978 3.460 -11.145 1.00 84.75 98 ARG A CA 1
ATOM 786 C C . ARG A 1 98 ? 5.886 4.602 -12.154 1.00 84.75 98 ARG A C 1
ATOM 788 O O . ARG A 1 98 ? 6.150 4.386 -13.332 1.00 84.75 98 ARG A O 1
ATOM 795 N N . THR A 1 99 ? 5.558 5.806 -11.692 1.00 85.44 99 THR A N 1
ATOM 796 C CA . THR A 1 99 ? 5.494 7.017 -12.535 1.00 85.44 99 THR A CA 1
ATOM 797 C C . THR A 1 99 ? 6.720 7.913 -12.359 1.00 85.44 99 THR A C 1
ATOM 799 O O . THR A 1 99 ? 7.148 8.559 -13.309 1.00 85.44 99 THR A O 1
ATOM 802 N N . ALA A 1 100 ? 7.326 7.915 -11.169 1.00 79.75 100 ALA A N 1
ATOM 803 C CA . ALA A 1 100 ? 8.563 8.629 -10.846 1.00 79.75 100 ALA A CA 1
ATOM 804 C C . ALA A 1 100 ? 9.353 7.859 -9.765 1.00 79.75 100 ALA A C 1
ATOM 806 O O . ALA A 1 100 ? 8.825 6.909 -9.183 1.00 79.75 100 ALA A O 1
ATOM 807 N N . PRO A 1 101 ? 10.634 8.174 -9.491 1.00 79.19 101 PRO A N 1
ATOM 808 C CA . PRO A 1 101 ? 11.372 7.561 -8.382 1.00 79.19 101 PRO A CA 1
ATOM 809 C C . PRO A 1 101 ? 10.596 7.648 -7.057 1.00 79.19 101 PRO A C 1
ATOM 811 O O . PRO A 1 101 ? 10.240 8.735 -6.620 1.00 79.19 101 PRO A O 1
ATOM 814 N N . GLY A 1 102 ? 10.289 6.497 -6.449 1.00 77.31 102 GLY A N 1
ATOM 815 C CA . GLY A 1 102 ? 9.515 6.418 -5.201 1.00 77.31 102 GLY A CA 1
ATOM 816 C C . GLY A 1 102 ? 8.008 6.687 -5.328 1.00 77.31 102 GLY A C 1
ATOM 817 O O . GLY A 1 102 ? 7.298 6.551 -4.337 1.00 77.31 102 GLY A O 1
ATOM 818 N N . VAL A 1 103 ? 7.501 7.017 -6.521 1.00 85.62 103 VAL A N 1
ATOM 819 C CA . VAL A 1 103 ? 6.078 7.301 -6.757 1.00 85.62 103 VAL A CA 1
ATOM 820 C C . VAL A 1 103 ? 5.449 6.171 -7.560 1.00 85.62 103 VAL A C 1
ATOM 822 O O . VAL A 1 103 ? 5.830 5.905 -8.704 1.00 85.62 103 VAL A O 1
ATOM 825 N N . TYR A 1 104 ? 4.455 5.528 -6.955 1.00 87.69 104 TYR A N 1
ATOM 826 C CA . TYR A 1 104 ? 3.708 4.425 -7.543 1.00 87.69 104 TYR A CA 1
ATOM 827 C C . TYR A 1 104 ? 2.243 4.796 -7.687 1.00 87.69 104 TYR A C 1
ATOM 829 O O . TYR A 1 104 ? 1.675 5.475 -6.835 1.00 87.69 104 TYR A O 1
ATOM 837 N N . THR A 1 105 ? 1.636 4.310 -8.759 1.00 91.31 105 THR A N 1
ATOM 838 C CA . THR A 1 105 ? 0.204 4.414 -8.998 1.00 91.31 105 THR A CA 1
ATOM 839 C C . THR A 1 105 ? -0.370 3.030 -9.265 1.00 91.31 105 THR A C 1
ATOM 841 O O . THR A 1 105 ? 0.320 2.130 -9.753 1.00 91.31 105 THR A O 1
ATOM 844 N N . PHE A 1 106 ? -1.631 2.850 -8.904 1.00 93.75 106 PHE A N 1
ATOM 845 C CA . PHE A 1 106 ? -2.364 1.609 -9.073 1.00 93.75 106 PHE A CA 1
ATOM 846 C C . PHE A 1 106 ? -3.851 1.912 -9.210 1.00 93.75 106 PHE A C 1
ATOM 848 O O . PHE A 1 106 ? -4.341 2.958 -8.789 1.00 93.75 106 PHE A O 1
ATOM 855 N N . GLU A 1 107 ? -4.582 0.952 -9.752 1.00 96.00 107 GLU A N 1
ATOM 856 C CA . GLU A 1 107 ? -6.037 0.952 -9.715 1.00 96.00 107 GLU A CA 1
ATOM 857 C C . GLU A 1 107 ? -6.524 0.007 -8.614 1.00 96.00 107 GLU A C 1
ATOM 859 O O . GLU A 1 107 ? -5.921 -1.041 -8.356 1.00 96.00 107 GLU A O 1
ATOM 864 N N . VAL A 1 108 ? -7.650 0.339 -7.985 1.00 96.25 108 VAL A N 1
ATOM 865 C CA . VAL A 1 108 ? -8.305 -0.569 -7.039 1.00 96.25 108 VAL A CA 1
ATOM 866 C C . VAL A 1 108 ? -8.976 -1.697 -7.822 1.00 96.25 108 VAL A C 1
ATOM 868 O O . VAL A 1 108 ? -9.802 -1.464 -8.702 1.00 96.25 108 VAL A O 1
ATOM 871 N N . SER A 1 109 ? -8.596 -2.930 -7.504 1.00 96.25 109 SER A 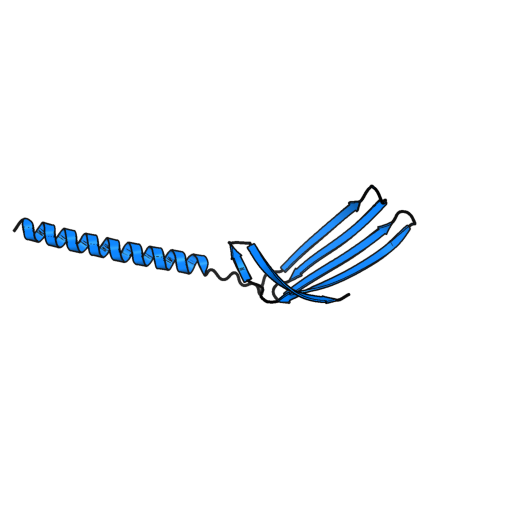N 1
ATOM 872 C CA . SER A 1 109 ? -9.188 -4.147 -8.060 1.00 96.25 109 SER A CA 1
ATOM 873 C C . SER A 1 109 ? -10.382 -4.608 -7.228 1.00 96.25 109 SER A C 1
ATOM 875 O O . SER A 1 109 ? -11.460 -4.860 -7.757 1.00 96.25 109 SER A O 1
ATOM 877 N N . GLN A 1 110 ? -10.197 -4.696 -5.908 1.00 95.69 110 GLN A N 1
ATOM 878 C CA . GLN A 1 110 ? -11.212 -5.186 -4.981 1.00 95.69 110 GLN A CA 1
ATOM 879 C C . GLN A 1 110 ? -10.995 -4.600 -3.586 1.00 95.69 110 GLN A C 1
ATOM 881 O O . GLN A 1 110 ? -9.862 -4.344 -3.187 1.00 95.69 110 GLN A O 1
ATOM 886 N N . VAL A 1 111 ? -12.079 -4.460 -2.825 1.00 95.62 111 VAL A N 1
ATOM 887 C CA . VAL A 1 111 ? -12.046 -4.191 -1.385 1.00 95.62 111 VAL A CA 1
ATOM 888 C C . VAL A 1 111 ? -12.731 -5.352 -0.664 1.00 95.62 111 VAL A C 1
ATOM 890 O O . VAL A 1 111 ? -13.856 -5.707 -1.015 1.00 95.62 111 VAL A O 1
ATOM 893 N N . LYS A 1 112 ? -12.054 -5.961 0.312 1.00 93.06 112 LYS A N 1
ATOM 894 C CA . LYS A 1 112 ? -12.583 -7.023 1.179 1.00 93.06 112 LYS A CA 1
ATOM 895 C C . LYS A 1 112 ? -12.626 -6.554 2.630 1.00 93.06 112 LYS A C 1
ATOM 897 O O . LYS A 1 112 ? -11.804 -5.734 3.042 1.00 93.06 112 LYS A O 1
ATOM 902 N N . VAL A 1 113 ? -13.606 -7.068 3.363 1.00 86.00 113 VAL A N 1
ATOM 903 C CA . VAL A 1 113 ? -13.789 -6.886 4.809 1.00 86.00 113 VAL A CA 1
ATOM 904 C C . VAL A 1 113 ? -13.501 -8.213 5.485 1.00 86.00 113 VAL A C 1
ATOM 906 O O . VAL A 1 113 ? -13.897 -9.239 4.887 1.00 86.00 113 VAL A O 1
#

Radius of gyration: 27.57 Å; chains: 1; bounding box: 68×32×72 Å